Protein AF-A0A2K6JM46-F1 (afdb_monomer_lite)

Organism: Rhinopithecus bieti (NCBI:txid61621)

Structure (mmCIF, N/CA/C/O backbone):
data_AF-A0A2K6JM46-F1
#
_entry.id   AF-A0A2K6JM46-F1
#
loop_
_atom_site.group_PDB
_atom_site.id
_atom_site.type_symbol
_atom_site.label_atom_id
_atom_site.label_alt_id
_atom_site.label_comp_id
_atom_site.label_asym_id
_atom_site.label_entity_id
_atom_site.label_seq_id
_atom_site.pdbx_PDB_ins_code
_atom_site.Cartn_x
_atom_site.Cartn_y
_atom_site.Cartn_z
_atom_site.occupancy
_atom_site.B_iso_or_equiv
_atom_site.auth_seq_id
_atom_site.auth_comp_id
_atom_site.auth_asym_id
_atom_site.auth_atom_id
_atom_site.pdbx_PDB_model_num
ATOM 1 N N . SER A 1 1 ? 7.755 0.123 8.594 1.00 81.38 1 SER A N 1
ATOM 2 C CA . SER A 1 1 ? 6.496 0.398 9.312 1.00 81.38 1 SER A CA 1
ATOM 3 C C . SER A 1 1 ? 6.173 1.877 9.195 1.00 81.38 1 SER A C 1
ATOM 5 O O . SER A 1 1 ? 7.082 2.679 9.007 1.00 81.38 1 SER A O 1
ATOM 7 N N . ALA A 1 2 ? 4.896 2.232 9.265 1.00 90.38 2 ALA A N 1
ATOM 8 C CA . ALA A 1 2 ? 4.424 3.610 9.342 1.00 90.38 2 ALA A CA 1
ATOM 9 C C . ALA A 1 2 ? 3.304 3.669 10.387 1.00 90.38 2 ALA A C 1
ATOM 11 O O . ALA A 1 2 ? 2.660 2.656 10.646 1.00 90.38 2 ALA A O 1
ATOM 12 N N . SER A 1 3 ? 3.097 4.827 11.003 1.00 93.62 3 SER A N 1
ATOM 13 C CA . SER A 1 3 ? 2.035 5.044 11.986 1.00 93.62 3 SER A CA 1
ATOM 14 C C . SER A 1 3 ? 1.519 6.469 11.843 1.00 93.62 3 SER A C 1
ATOM 16 O O . SER A 1 3 ? 2.291 7.382 11.541 1.00 93.62 3 SER A O 1
ATOM 18 N N . ALA A 1 4 ? 0.213 6.644 12.012 1.00 95.44 4 ALA A N 1
ATOM 19 C CA . ALA A 1 4 ? -0.457 7.932 11.975 1.00 95.44 4 ALA A CA 1
ATOM 20 C C . ALA A 1 4 ? -1.765 7.857 12.776 1.00 95.44 4 ALA A C 1
ATOM 22 O O . ALA A 1 4 ? -2.313 6.776 12.990 1.00 95.44 4 ALA A O 1
ATOM 23 N N . SER A 1 5 ? -2.263 9.010 13.218 1.00 97.50 5 SER A N 1
ATOM 24 C CA . SER A 1 5 ? -3.550 9.113 13.910 1.00 97.50 5 SER A CA 1
ATOM 25 C C . SER A 1 5 ? -4.727 8.888 12.955 1.00 97.50 5 SER A C 1
ATOM 27 O O . SER A 1 5 ? -4.622 9.162 11.758 1.00 97.50 5 SER A O 1
ATOM 29 N N . LEU A 1 6 ? -5.877 8.472 13.491 1.00 97.31 6 LEU A N 1
ATOM 30 C CA . LEU A 1 6 ? -7.129 8.414 12.727 1.00 97.31 6 LEU A CA 1
ATOM 31 C C . LEU A 1 6 ? -7.442 9.774 12.082 1.00 97.31 6 LEU A C 1
ATOM 33 O O . LEU A 1 6 ? -7.229 10.825 12.689 1.00 97.31 6 LEU A O 1
ATOM 37 N N . GLY A 1 7 ? -7.918 9.750 10.838 1.00 96.81 7 GLY A N 1
ATOM 38 C CA . GLY A 1 7 ? -8.183 10.937 10.023 1.00 96.81 7 GLY A CA 1
ATOM 39 C C . GLY A 1 7 ? -6.941 11.590 9.403 1.00 96.81 7 GLY A C 1
ATOM 40 O O . GLY A 1 7 ? -7.074 12.404 8.489 1.00 96.81 7 GLY A O 1
ATOM 41 N N . ALA A 1 8 ? -5.728 11.229 9.837 1.00 97.56 8 ALA A N 1
ATOM 42 C CA . ALA A 1 8 ? -4.499 11.708 9.212 1.00 97.56 8 ALA A CA 1
ATOM 43 C C . ALA A 1 8 ? -4.239 11.006 7.868 1.00 97.56 8 ALA A C 1
ATOM 45 O O . ALA A 1 8 ? -4.946 10.080 7.470 1.00 97.56 8 ALA A O 1
ATOM 46 N N . SER A 1 9 ? -3.208 11.465 7.157 1.00 96.88 9 SER A N 1
ATOM 47 C CA . SER A 1 9 ? -2.711 10.791 5.956 1.00 96.88 9 SER A CA 1
ATOM 48 C C . SER A 1 9 ? -1.420 10.042 6.263 1.00 96.88 9 SER A C 1
ATOM 50 O O . SER A 1 9 ? -0.531 10.584 6.921 1.00 96.88 9 SER A O 1
ATOM 52 N N . VAL A 1 10 ? -1.293 8.821 5.752 1.00 96.94 10 VAL A N 1
ATOM 53 C CA . VAL A 1 10 ? -0.069 8.016 5.838 1.00 96.94 10 VAL A CA 1
ATOM 54 C C . VAL A 1 10 ? 0.390 7.619 4.442 1.00 96.94 10 VAL A C 1
ATOM 56 O O . VAL A 1 10 ? -0.422 7.332 3.562 1.00 96.94 10 VAL A O 1
ATOM 59 N N . LYS A 1 11 ? 1.709 7.613 4.236 1.00 96.12 11 LYS A N 1
ATOM 60 C CA . LYS A 1 11 ? 2.335 7.182 2.987 1.00 96.12 11 LYS A CA 1
ATOM 61 C C . LYS A 1 11 ? 3.220 5.973 3.248 1.00 96.12 11 LYS A C 1
ATOM 63 O O . LYS A 1 11 ? 4.168 6.056 4.027 1.00 96.12 11 LYS A O 1
ATOM 68 N N . LEU A 1 12 ? 2.915 4.871 2.580 1.00 96.19 12 LEU A N 1
ATOM 69 C CA . LEU A 1 12 ? 3.729 3.663 2.566 1.00 96.19 12 LEU A CA 1
ATOM 70 C C . LEU A 1 12 ? 4.623 3.672 1.331 1.00 96.19 12 LEU A C 1
ATOM 72 O O . LEU A 1 12 ? 4.203 4.120 0.265 1.00 96.19 12 LEU A O 1
ATOM 76 N N . THR A 1 13 ? 5.839 3.154 1.478 1.00 95.19 13 THR A N 1
ATOM 77 C CA . THR A 1 13 ? 6.822 3.067 0.395 1.00 95.19 13 THR A CA 1
ATOM 78 C C . THR A 1 13 ? 7.203 1.614 0.163 1.00 95.19 13 THR A C 1
ATOM 80 O O . THR A 1 13 ? 7.529 0.890 1.101 1.00 95.19 13 THR A O 1
ATOM 83 N N . CYS A 1 14 ? 7.197 1.212 -1.101 1.00 92.25 14 CYS A N 1
ATOM 84 C CA . CYS A 1 14 ? 7.764 -0.028 -1.598 1.00 92.25 14 CYS A CA 1
ATOM 85 C C . CYS A 1 14 ? 8.883 0.303 -2.587 1.00 92.25 14 CYS A C 1
ATOM 87 O O . CYS A 1 14 ? 8.654 0.994 -3.581 1.00 92.25 14 CYS A O 1
ATOM 89 N N . THR A 1 15 ? 10.091 -0.180 -2.311 1.00 91.88 15 THR A N 1
ATOM 90 C CA . THR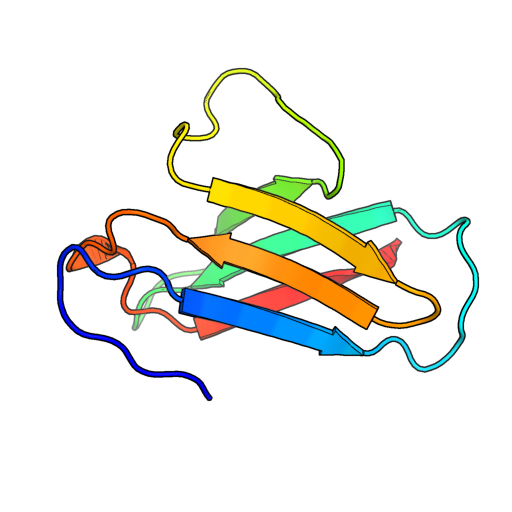 A 1 15 ? 11.270 0.076 -3.145 1.00 91.88 15 THR A CA 1
ATOM 91 C C . THR A 1 15 ? 11.605 -1.176 -3.936 1.00 91.88 15 THR A C 1
ATOM 93 O O . THR A 1 15 ? 11.920 -2.219 -3.364 1.00 91.88 15 THR A O 1
ATOM 96 N N . LEU A 1 16 ? 11.529 -1.078 -5.260 1.00 88.00 16 LEU A N 1
ATOM 97 C CA . LEU A 1 16 ? 11.877 -2.177 -6.153 1.00 88.00 16 LEU A CA 1
ATOM 98 C C . LEU A 1 16 ? 13.396 -2.343 -6.224 1.00 88.00 16 LEU A C 1
ATOM 100 O O . LEU A 1 16 ? 14.140 -1.364 -6.217 1.00 88.00 16 LEU A O 1
ATOM 104 N N . SER A 1 17 ? 13.856 -3.586 -6.367 1.00 84.62 17 SER A N 1
ATOM 105 C CA . SER A 1 17 ? 15.281 -3.892 -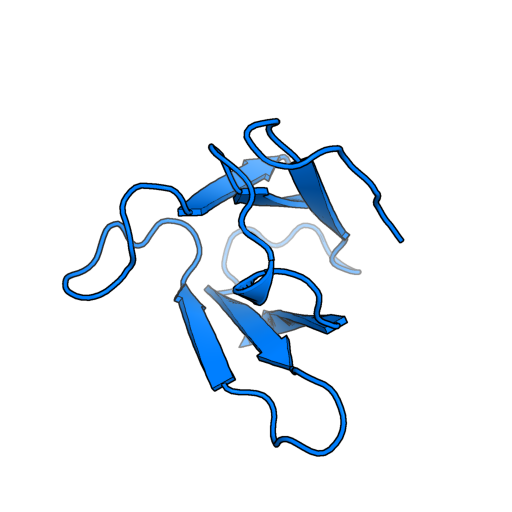6.561 1.00 84.62 17 SER A CA 1
ATOM 106 C C . SER A 1 17 ? 15.843 -3.316 -7.864 1.00 84.62 17 SER A C 1
ATOM 108 O O . SER A 1 17 ? 17.050 -3.125 -7.991 1.00 84.62 17 SER A O 1
ATOM 110 N N . SER A 1 18 ? 14.975 -3.028 -8.835 1.00 75.25 18 SER A N 1
ATOM 111 C CA . SER A 1 18 ? 15.343 -2.445 -10.117 1.00 75.25 18 SER A CA 1
ATOM 112 C C . SER A 1 18 ? 14.318 -1.385 -10.531 1.00 75.25 18 SER A C 1
ATOM 114 O O . SER A 1 18 ? 13.111 -1.561 -10.371 1.00 75.25 18 SER A O 1
ATOM 116 N N . GLY A 1 19 ? 14.797 -0.252 -11.049 1.00 64.31 19 GLY A N 1
ATOM 117 C CA . GLY A 1 19 ? 13.972 0.912 -11.398 1.00 64.31 19 GLY A CA 1
ATOM 118 C C . GLY A 1 19 ? 13.156 0.760 -12.684 1.00 64.31 19 GLY A C 1
ATOM 119 O O . GLY A 1 19 ? 12.806 1.768 -13.292 1.00 64.31 19 GLY A O 1
ATOM 120 N N . HIS A 1 20 ? 12.883 -0.467 -13.138 1.00 65.50 20 HIS A N 1
ATOM 121 C CA . HIS A 1 20 ? 12.147 -0.682 -14.379 1.00 65.50 20 HIS A CA 1
ATOM 122 C C . HIS A 1 20 ? 10.712 -0.172 -14.213 1.00 65.50 20 HIS A C 1
ATOM 124 O O . HIS A 1 20 ? 9.922 -0.681 -13.416 1.00 65.50 20 HIS A O 1
ATOM 130 N N . SER A 1 21 ? 10.379 0.858 -14.986 1.00 65.31 21 SER A N 1
ATOM 131 C CA . SER A 1 21 ? 9.054 1.480 -15.028 1.00 65.31 21 SER A CA 1
ATOM 132 C C . SER A 1 21 ? 7.983 0.589 -15.668 1.00 65.31 21 SER A C 1
ATOM 134 O O . SER A 1 21 ? 6.809 0.938 -15.617 1.00 65.31 21 SER A O 1
ATOM 136 N N . SER A 1 22 ? 8.367 -0.551 -16.254 1.00 75.06 22 SER A N 1
ATOM 137 C CA . SER A 1 22 ? 7.461 -1.457 -16.967 1.00 75.06 22 SER A CA 1
ATOM 138 C C . SER A 1 22 ? 6.691 -2.426 -16.070 1.00 75.06 22 SER A C 1
ATOM 140 O O . SER A 1 22 ? 5.704 -2.993 -16.531 1.00 75.06 22 SER A O 1
ATOM 142 N N . TYR A 1 23 ? 7.120 -2.648 -14.822 1.00 80.56 23 TYR A N 1
ATOM 143 C CA . TYR A 1 23 ? 6.427 -3.585 -13.935 1.00 80.56 23 TYR A CA 1
ATOM 144 C C . TYR A 1 23 ? 5.078 -3.040 -13.499 1.00 80.56 23 TYR A C 1
ATOM 146 O O . TYR A 1 23 ? 4.967 -1.892 -13.053 1.00 80.56 23 TYR A O 1
ATOM 154 N N . THR A 1 24 ? 4.063 -3.899 -13.561 1.00 86.12 24 THR A N 1
ATOM 155 C CA . THR A 1 24 ? 2.798 -3.573 -12.917 1.00 86.12 24 THR A CA 1
ATOM 156 C C . THR A 1 24 ? 2.929 -3.828 -11.425 1.00 86.12 24 THR A C 1
ATOM 158 O O . THR A 1 24 ? 3.485 -4.840 -11.010 1.00 86.12 24 THR A O 1
ATOM 161 N N . ILE A 1 25 ? 2.409 -2.901 -10.621 1.00 90.25 25 ILE A N 1
ATOM 162 C CA . ILE A 1 25 ? 2.436 -2.994 -9.164 1.00 90.25 25 ILE A CA 1
ATOM 163 C C . ILE A 1 25 ? 1.011 -3.097 -8.643 1.00 90.25 25 ILE A C 1
ATOM 165 O O . ILE A 1 25 ? 0.165 -2.284 -9.021 1.00 90.25 25 ILE A O 1
ATOM 169 N N . ALA A 1 26 ? 0.763 -4.045 -7.745 1.00 92.56 26 ALA A N 1
ATOM 170 C CA . ALA A 1 26 ? -0.435 -4.071 -6.916 1.00 92.56 26 ALA A CA 1
ATOM 171 C C . ALA A 1 26 ? -0.077 -3.929 -5.444 1.00 92.56 26 ALA A C 1
ATOM 173 O O . ALA A 1 26 ? 0.969 -4.389 -4.987 1.00 92.56 26 ALA A O 1
ATOM 174 N N . TRP A 1 27 ? -0.990 -3.305 -4.716 1.00 94.25 27 TRP A N 1
ATOM 175 C CA . TRP A 1 27 ? -1.011 -3.257 -3.271 1.00 94.25 27 TRP A CA 1
ATOM 176 C C . TRP A 1 27 ? -2.014 -4.270 -2.745 1.00 94.25 27 TRP A C 1
ATOM 178 O O . TRP A 1 27 ? -3.133 -4.391 -3.252 1.00 94.25 27 TRP A O 1
ATOM 188 N N . HIS A 1 28 ? -1.604 -4.965 -1.697 1.00 94.56 28 HIS A N 1
ATOM 189 C CA . HIS A 1 28 ? -2.418 -5.898 -0.947 1.00 94.56 28 HIS A CA 1
ATOM 190 C C . HIS A 1 28 ? -2.447 -5.468 0.513 1.00 94.56 28 HIS A C 1
ATOM 192 O O . HIS A 1 28 ? -1.441 -5.000 1.044 1.00 94.56 28 HIS A O 1
ATOM 198 N N . GLN A 1 29 ? -3.597 -5.651 1.151 1.00 95.56 29 GLN A N 1
ATOM 199 C CA . GLN A 1 29 ? -3.795 -5.396 2.571 1.00 95.56 29 GLN A CA 1
ATOM 200 C C . GLN A 1 29 ? -4.064 -6.720 3.286 1.00 95.56 29 GLN A C 1
ATOM 202 O O . GLN A 1 29 ? -4.902 -7.508 2.843 1.00 95.56 29 GLN A O 1
ATOM 207 N N . GLN A 1 30 ? -3.396 -6.954 4.407 1.00 96.88 30 GLN A N 1
ATOM 208 C CA . GLN A 1 30 ? -3.581 -8.129 5.243 1.00 96.88 30 GLN A CA 1
ATOM 209 C C . GLN A 1 30 ? -3.878 -7.709 6.682 1.00 96.88 30 GLN A C 1
ATOM 211 O O . GLN A 1 30 ? -3.016 -7.210 7.397 1.00 96.88 30 GLN A O 1
ATOM 216 N N . GLN A 1 31 ? -5.120 -7.920 7.109 1.00 95.38 31 GLN A N 1
ATOM 217 C CA . GLN A 1 31 ? -5.484 -7.795 8.521 1.00 95.38 31 GLN A CA 1
ATOM 218 C C . GLN A 1 31 ? -5.022 -9.041 9.299 1.00 95.38 31 GLN A C 1
ATOM 220 O O . GLN A 1 31 ? -4.880 -10.106 8.685 1.00 95.38 31 GLN A O 1
ATOM 225 N N . PRO A 1 32 ? -4.845 -8.944 10.631 1.00 95.56 32 PRO A N 1
ATOM 226 C CA . PRO A 1 32 ? -4.484 -10.086 11.467 1.00 95.56 32 PRO A CA 1
ATOM 227 C C . PRO A 1 32 ? -5.388 -11.297 11.209 1.00 95.56 32 PRO A C 1
ATOM 229 O O . PRO A 1 32 ? -6.605 -11.148 11.086 1.00 95.56 32 PRO A O 1
ATOM 232 N N . GLU A 1 33 ? -4.785 -12.485 11.108 1.00 94.62 33 GLU A N 1
ATOM 233 C CA . GLU A 1 33 ? -5.473 -13.767 10.867 1.00 94.62 33 GLU A CA 1
ATOM 234 C C . GLU A 1 33 ? -6.267 -13.856 9.544 1.00 94.62 33 GLU A C 1
ATOM 236 O O . GLU A 1 33 ? -7.053 -14.783 9.341 1.00 94.62 33 GLU A O 1
ATOM 241 N N . LYS A 1 34 ? -6.079 -12.914 8.609 1.00 94.75 34 LYS A N 1
ATOM 242 C CA . LYS A 1 34 ? -6.717 -12.942 7.283 1.00 94.75 34 LYS A CA 1
ATOM 243 C C . LYS A 1 34 ? -5.697 -13.174 6.176 1.00 94.75 34 LYS A C 1
ATOM 245 O O . LYS A 1 34 ? -4.511 -12.888 6.317 1.00 94.75 34 LYS A O 1
ATOM 250 N N . ALA A 1 35 ? -6.174 -13.682 5.043 1.00 94.94 35 ALA A N 1
ATOM 251 C CA . ALA A 1 35 ? -5.377 -13.743 3.824 1.00 94.94 35 ALA A CA 1
ATOM 252 C C . ALA A 1 35 ? -5.177 -12.329 3.234 1.00 94.94 35 ALA A C 1
ATOM 254 O O . ALA A 1 35 ? -6.069 -11.485 3.383 1.00 94.94 35 ALA A O 1
ATOM 255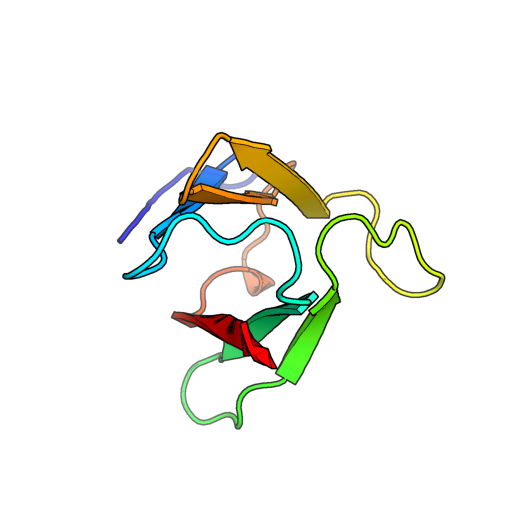 N N . PRO A 1 36 ? -4.058 -12.062 2.534 1.00 95.94 36 PRO A N 1
ATOM 256 C CA . PRO A 1 36 ? -3.873 -10.810 1.808 1.00 95.94 36 PRO A CA 1
ATOM 257 C C . PRO A 1 36 ? -5.008 -10.574 0.802 1.00 95.94 36 PRO A C 1
ATOM 259 O O . PRO A 1 36 ? -5.271 -11.415 -0.059 1.00 95.94 36 PRO A O 1
ATOM 262 N N . ARG A 1 37 ? -5.669 -9.416 0.882 1.00 93.88 37 ARG A N 1
ATOM 263 C CA . ARG A 1 37 ? -6.687 -8.983 -0.086 1.00 93.88 37 ARG A CA 1
ATOM 264 C C . ARG A 1 37 ? -6.093 -7.982 -1.064 1.00 93.88 37 ARG A C 1
ATOM 266 O O . ARG A 1 37 ? -5.319 -7.117 -0.660 1.00 93.88 37 ARG A O 1
ATOM 273 N N . TYR A 1 38 ? -6.479 -8.072 -2.333 1.00 92.62 38 TYR A N 1
ATOM 274 C CA . TYR A 1 38 ? -6.165 -7.031 -3.310 1.00 92.62 38 TYR A CA 1
ATOM 275 C C . TYR A 1 38 ? -6.782 -5.700 -2.866 1.00 92.62 38 TYR A C 1
ATOM 277 O O . TYR A 1 38 ? -7.956 -5.657 -2.497 1.00 92.62 38 TYR A O 1
ATOM 285 N N . LEU A 1 39 ? -5.975 -4.642 -2.883 1.00 92.31 39 LEU A N 1
ATOM 286 C CA . LEU A 1 39 ? -6.402 -3.290 -2.546 1.00 92.31 39 LEU A CA 1
ATOM 287 C C . LEU A 1 39 ? -6.527 -2.443 -3.809 1.00 92.31 39 LEU A C 1
ATOM 289 O O . LEU A 1 39 ? -7.612 -1.977 -4.132 1.00 92.31 39 LEU A O 1
ATOM 293 N N . MET A 1 40 ? -5.418 -2.255 -4.528 1.00 92.25 40 MET A N 1
ATOM 294 C CA . MET A 1 40 ? -5.398 -1.484 -5.768 1.00 92.25 40 MET A CA 1
ATOM 295 C C . MET A 1 40 ? -4.175 -1.802 -6.623 1.00 92.25 40 MET A C 1
ATOM 297 O O . MET A 1 40 ? -3.116 -2.165 -6.111 1.00 92.25 40 MET A O 1
ATOM 301 N N . LYS A 1 41 ? -4.291 -1.572 -7.928 1.00 91.00 41 LYS A N 1
ATOM 302 C CA . LYS A 1 41 ? -3.161 -1.491 -8.850 1.00 91.00 41 LYS A CA 1
ATOM 303 C C . LYS A 1 41 ? -2.648 -0.053 -8.865 1.00 91.00 41 LYS A C 1
ATOM 305 O O . LYS A 1 41 ? -3.423 0.897 -8.872 1.00 91.00 41 LYS A O 1
ATOM 310 N N . LEU A 1 42 ? -1.333 0.113 -8.880 1.00 87.75 42 LEU A N 1
ATOM 311 C CA . LEU A 1 42 ? -0.706 1.422 -8.992 1.00 87.75 42 LEU A CA 1
ATOM 312 C C . LEU A 1 42 ? -1.108 2.098 -10.311 1.00 87.75 42 LEU A C 1
ATOM 314 O O . LEU A 1 42 ? -1.067 1.457 -11.363 1.00 87.75 42 LEU A O 1
ATOM 318 N N . ASN A 1 43 ? -1.448 3.387 -10.251 1.00 79.06 43 ASN A N 1
ATOM 319 C CA . ASN A 1 43 ? -1.973 4.173 -11.376 1.00 79.06 43 ASN A CA 1
ATOM 320 C C . ASN A 1 43 ? -3.324 3.658 -11.914 1.00 79.06 43 ASN A C 1
ATOM 322 O O . ASN A 1 43 ? -3.649 3.890 -13.077 1.00 79.06 43 ASN A O 1
ATOM 326 N N . SER A 1 44 ? -4.083 2.915 -11.101 1.00 76.50 44 SER A N 1
ATOM 327 C CA . SER A 1 44 ? -5.456 2.520 -11.407 1.00 76.50 44 SER A CA 1
ATOM 328 C C . SER A 1 44 ? -6.409 3.254 -10.474 1.00 76.50 44 SER A C 1
ATOM 330 O O . SER A 1 44 ? -6.501 2.909 -9.299 1.00 76.50 44 SER A O 1
ATOM 332 N N . ASP A 1 45 ? -7.166 4.193 -11.028 1.00 64.44 45 ASP A N 1
ATOM 333 C CA . ASP A 1 45 ? -8.247 4.900 -10.332 1.00 64.44 45 ASP A CA 1
ATOM 334 C C . ASP A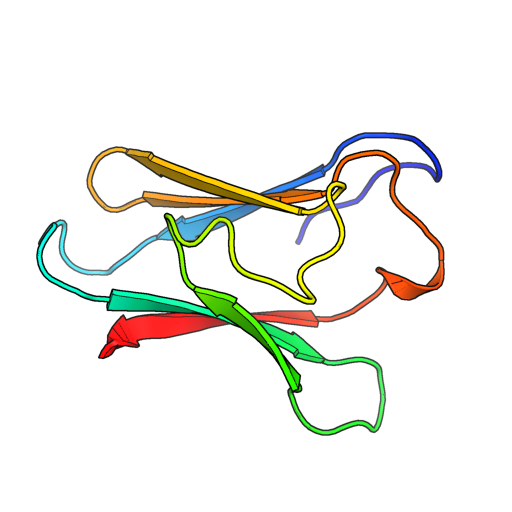 1 45 ? -9.579 4.173 -10.608 1.00 64.44 45 ASP A C 1
ATOM 336 O O . ASP A 1 45 ? -10.498 4.710 -11.219 1.00 64.44 45 ASP A O 1
ATOM 340 N N . GLY A 1 46 ? -9.616 2.872 -10.300 1.00 57.78 46 GLY A N 1
ATOM 341 C CA . GLY A 1 46 ? -10.679 1.959 -10.734 1.00 57.78 46 GLY A CA 1
ATOM 342 C C . GLY A 1 46 ? -11.872 1.863 -9.779 1.00 57.78 46 GLY A C 1
ATOM 343 O O . GLY A 1 46 ? -11.733 2.055 -8.572 1.00 57.78 46 GLY A O 1
ATOM 344 N N . ASP A 1 47 ? -13.025 1.473 -10.332 1.00 61.62 47 ASP A N 1
ATOM 345 C CA . ASP A 1 47 ? -14.255 1.175 -9.589 1.00 61.62 47 ASP A CA 1
ATOM 346 C C . ASP A 1 47 ? -14.002 0.227 -8.404 1.00 61.62 47 ASP A C 1
ATOM 348 O O . ASP A 1 47 ? -13.358 -0.818 -8.530 1.00 61.62 47 ASP A O 1
ATOM 352 N N . GLY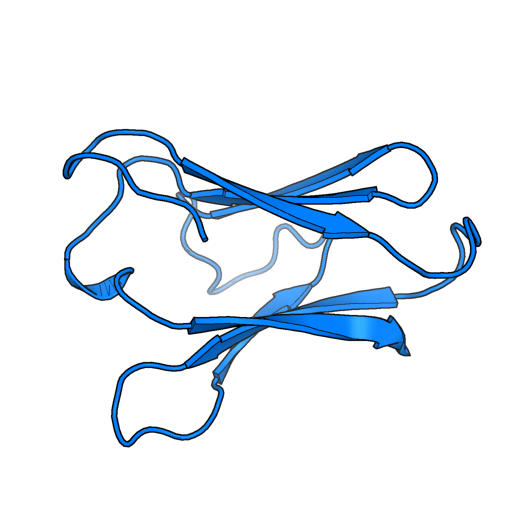 A 1 48 ? -14.545 0.585 -7.239 1.00 72.88 48 GLY A N 1
ATOM 353 C CA . GLY A 1 48 ? -14.450 -0.211 -6.013 1.00 72.88 48 GLY A CA 1
ATOM 354 C C . GLY A 1 48 ? -13.210 0.056 -5.153 1.00 72.88 48 GLY A C 1
ATOM 355 O O . GLY A 1 48 ? -13.135 -0.483 -4.047 1.00 72.88 48 GLY A O 1
ATOM 356 N N . ILE A 1 49 ? -12.274 0.903 -5.598 1.00 81.56 49 ILE A N 1
ATOM 357 C CA . ILE A 1 49 ? -11.204 1.431 -4.741 1.00 81.56 49 ILE A CA 1
ATOM 358 C C . ILE A 1 49 ? -11.755 2.659 -4.005 1.00 81.56 49 ILE A C 1
ATOM 360 O O . ILE A 1 49 ? -12.199 3.599 -4.658 1.00 81.56 49 ILE A O 1
ATOM 364 N N . PRO A 1 50 ? -11.751 2.692 -2.660 1.00 86.69 50 PRO A N 1
ATOM 365 C CA . PRO A 1 50 ? -12.188 3.882 -1.941 1.00 86.69 50 PRO A CA 1
ATOM 366 C C . PRO A 1 50 ? -11.297 5.090 -2.266 1.00 86.69 50 PRO A C 1
ATOM 368 O O . PRO A 1 50 ? -10.077 4.967 -2.171 1.00 86.69 50 PRO A O 1
ATOM 371 N N . ASP A 1 51 ? -11.898 6.261 -2.512 1.00 88.94 51 ASP A N 1
ATOM 372 C CA . ASP A 1 51 ? -11.220 7.532 -2.869 1.00 88.94 51 ASP A CA 1
ATOM 373 C C . ASP A 1 51 ? -10.080 7.937 -1.925 1.00 88.94 51 ASP A C 1
ATOM 375 O O . ASP A 1 51 ? -9.218 8.753 -2.251 1.00 88.94 51 ASP A O 1
ATOM 379 N N . ARG A 1 52 ? -10.077 7.369 -0.717 1.00 93.19 52 ARG A N 1
ATOM 380 C CA . ARG A 1 52 ? -9.052 7.622 0.284 1.00 93.19 52 ARG A CA 1
ATOM 381 C C . ARG A 1 52 ? -7.691 7.003 -0.057 1.00 93.19 52 ARG A C 1
ATOM 383 O O . ARG A 1 52 ? -6.684 7.461 0.485 1.00 93.19 52 ARG A O 1
ATOM 390 N N . PHE A 1 53 ? -7.648 5.993 -0.927 1.00 92.69 53 PHE A N 1
ATOM 391 C CA . PHE A 1 53 ? -6.421 5.340 -1.381 1.00 92.69 53 PHE A CA 1
ATOM 392 C C . PHE A 1 53 ? -5.940 5.946 -2.697 1.00 92.69 53 PHE A C 1
ATOM 394 O O . PHE A 1 53 ? -6.704 6.085 -3.645 1.00 92.69 53 PHE A O 1
ATOM 401 N N . SER A 1 54 ? -4.648 6.251 -2.784 1.00 91.94 54 SER A N 1
ATOM 402 C CA . SER A 1 54 ? -4.023 6.675 -4.039 1.00 91.94 54 SER A CA 1
ATOM 403 C C . SER A 1 54 ? -2.620 6.101 -4.201 1.00 91.94 54 SER A C 1
ATOM 405 O O . SER A 1 54 ? -1.881 5.901 -3.234 1.00 91.94 54 SER A O 1
ATOM 407 N N . GLY A 1 55 ? -2.249 5.833 -5.451 1.00 91.38 55 GLY A N 1
ATOM 408 C CA . GLY A 1 55 ? -0.937 5.321 -5.826 1.00 91.38 55 GLY A CA 1
ATOM 409 C C . GLY A 1 55 ? -0.094 6.385 -6.522 1.00 91.38 55 GLY A C 1
ATOM 410 O O . GLY A 1 55 ? -0.607 7.165 -7.315 1.00 91.38 55 GLY A O 1
ATOM 411 N N . SER A 1 56 ? 1.211 6.405 -6.261 1.00 90.69 56 SER A N 1
ATOM 412 C CA . SER A 1 56 ? 2.166 7.205 -7.045 1.00 90.69 56 SER A CA 1
ATOM 413 C C . SER A 1 56 ? 3.534 6.528 -7.123 1.00 90.69 56 SER A C 1
ATOM 415 O O . SER A 1 56 ? 3.807 5.565 -6.407 1.00 90.69 56 SER A O 1
ATOM 417 N N . SER A 1 57 ? 4.419 7.000 -8.000 1.00 89.88 57 SER A N 1
ATOM 418 C CA . SER A 1 57 ? 5.752 6.409 -8.178 1.00 89.88 57 SER A CA 1
ATOM 419 C C . SER A 1 57 ? 6.824 7.438 -8.494 1.00 89.88 57 SER A C 1
ATOM 421 O O . SER A 1 57 ? 6.556 8.410 -9.195 1.00 89.88 57 SER A O 1
ATOM 423 N N . SER A 1 58 ? 8.051 7.164 -8.048 1.00 88.88 58 SER A N 1
ATOM 424 C CA . SER A 1 58 ? 9.252 7.926 -8.400 1.00 88.88 58 SER A CA 1
ATOM 425 C C . SER A 1 58 ? 10.447 6.980 -8.524 1.00 88.88 58 SER A C 1
ATOM 427 O O . SER A 1 58 ? 10.816 6.309 -7.562 1.00 88.88 58 SER A O 1
ATOM 429 N N . GLY A 1 59 ? 11.040 6.870 -9.716 1.00 88.50 59 GLY A N 1
ATOM 430 C CA . GLY A 1 59 ? 12.149 5.942 -9.967 1.00 88.50 59 GLY A CA 1
ATOM 431 C C . GLY A 1 59 ? 11.791 4.488 -9.622 1.00 88.50 59 GLY A C 1
ATOM 432 O O . GLY A 1 59 ? 10.864 3.914 -10.199 1.00 88.50 59 GLY A O 1
ATOM 433 N N . ALA A 1 60 ? 12.516 3.893 -8.671 1.00 89.38 60 ALA A N 1
ATOM 434 C CA . ALA A 1 60 ? 12.256 2.544 -8.154 1.00 89.38 60 ALA A CA 1
ATOM 435 C C . ALA A 1 60 ? 11.224 2.506 -7.010 1.00 89.38 60 ALA A C 1
ATOM 437 O O . ALA A 1 60 ? 10.807 1.427 -6.594 1.00 89.38 60 ALA A O 1
ATOM 438 N N . GLU A 1 61 ? 10.803 3.661 -6.497 1.00 91.75 61 GLU A N 1
ATOM 439 C CA . GLU A 1 61 ? 9.865 3.751 -5.384 1.00 91.75 61 GLU A CA 1
ATOM 440 C C . GLU A 1 61 ? 8.417 3.747 -5.876 1.00 91.75 61 GLU A C 1
ATOM 442 O O . GLU A 1 61 ? 8.063 4.309 -6.923 1.00 91.75 61 GLU A O 1
ATOM 447 N N . ARG A 1 62 ? 7.573 3.073 -5.104 1.00 91.88 62 ARG A N 1
ATOM 448 C CA . ARG A 1 62 ? 6.134 2.931 -5.291 1.00 91.88 62 ARG A CA 1
ATOM 449 C C . ARG A 1 62 ? 5.475 3.336 -3.990 1.00 91.88 62 ARG A C 1
ATOM 451 O O . ARG A 1 62 ? 5.827 2.809 -2.938 1.00 91.88 62 ARG A O 1
ATOM 458 N N . TYR A 1 63 ? 4.539 4.267 -4.058 1.00 93.75 63 TYR A N 1
ATOM 459 C CA . TYR A 1 63 ? 3.880 4.808 -2.884 1.00 93.75 63 TYR A CA 1
ATOM 460 C C . TYR A 1 63 ? 2.405 4.433 -2.877 1.00 93.75 63 TYR A C 1
ATOM 462 O O . TYR A 1 63 ? 1.735 4.517 -3.908 1.00 93.75 63 TYR A O 1
ATOM 470 N N . LEU A 1 64 ? 1.916 4.071 -1.695 1.00 94.88 64 LEU A N 1
ATOM 471 C CA . LEU A 1 64 ? 0.496 4.027 -1.368 1.00 94.88 64 LEU A CA 1
ATOM 472 C C . LEU A 1 64 ? 0.226 5.132 -0.357 1.00 94.88 64 LEU A C 1
ATOM 474 O O . LEU A 1 64 ? 0.816 5.139 0.723 1.00 94.88 64 LEU A O 1
ATOM 478 N N . THR A 1 65 ? -0.659 6.054 -0.701 1.00 95.31 65 THR A N 1
ATOM 479 C CA . THR A 1 65 ? -1.147 7.076 0.220 1.00 95.31 65 THR A CA 1
ATOM 480 C C . THR A 1 65 ? -2.543 6.689 0.669 1.00 95.31 65 THR A C 1
ATOM 482 O O . THR A 1 65 ? -3.420 6.457 -0.162 1.00 95.31 65 THR A O 1
ATOM 485 N N . ILE A 1 66 ? -2.742 6.644 1.981 1.00 95.75 66 ILE A N 1
ATOM 486 C CA . ILE A 1 66 ? -4.048 6.477 2.610 1.00 95.75 66 ILE A CA 1
ATOM 487 C C . ILE A 1 66 ? -4.365 7.812 3.268 1.00 95.75 66 ILE A C 1
ATOM 489 O O . ILE A 1 66 ? -3.705 8.211 4.227 1.00 95.75 66 ILE A O 1
ATOM 493 N N . SER A 1 67 ? -5.323 8.531 2.704 1.00 96.06 67 SER A N 1
ATOM 494 C CA . SER A 1 67 ? -5.891 9.733 3.308 1.00 96.06 67 SER A CA 1
ATOM 495 C C . SER A 1 67 ? -7.022 9.351 4.261 1.00 96.06 67 SER A C 1
ATOM 497 O O . SER A 1 67 ? -7.583 8.266 4.144 1.00 96.06 67 SER A O 1
ATOM 499 N N . ASN A 1 68 ? -7.348 10.219 5.221 1.00 96.75 68 ASN A N 1
ATOM 500 C CA . ASN A 1 68 ? -8.421 9.977 6.191 1.00 96.75 68 ASN A CA 1
ATOM 501 C C . ASN A 1 68 ? -8.360 8.569 6.827 1.00 96.75 68 ASN A C 1
ATOM 503 O O . ASN A 1 68 ? -9.319 7.800 6.738 1.00 96.75 68 ASN A O 1
ATOM 507 N N . LEU A 1 69 ? -7.204 8.227 7.407 1.00 96.69 69 LEU A N 1
ATOM 508 C CA . LEU A 1 69 ? -6.903 6.893 7.928 1.00 96.69 69 LEU A CA 1
ATOM 509 C C . LEU A 1 69 ? -7.989 6.395 8.895 1.00 96.69 69 LEU A C 1
ATOM 511 O O . LEU A 1 69 ? -8.365 7.109 9.830 1.00 96.69 69 LEU A O 1
ATOM 515 N N . GLN A 1 70 ? -8.461 5.167 8.687 1.00 96.25 70 GLN A N 1
ATOM 516 C CA . GLN A 1 70 ? -9.511 4.531 9.486 1.00 96.25 70 GLN A CA 1
ATOM 517 C C . GLN A 1 70 ? -8.952 3.378 10.330 1.00 96.25 70 GLN A C 1
ATOM 519 O O . GLN A 1 70 ? -7.866 2.867 10.065 1.00 96.25 70 GLN A O 1
ATOM 524 N N . SER A 1 71 ? -9.703 2.936 11.341 1.00 94.88 71 SER A N 1
ATOM 525 C CA . SER A 1 71 ? -9.321 1.792 12.186 1.00 94.88 71 SER A CA 1
ATOM 526 C C . SER A 1 71 ? -9.120 0.501 11.387 1.00 94.88 71 SER A C 1
ATOM 528 O O . SER A 1 71 ? -8.258 -0.311 11.694 1.00 94.88 71 SER A O 1
ATOM 530 N N . GLU A 1 72 ? -9.896 0.322 10.324 1.00 93.69 72 GLU A N 1
ATOM 531 C CA . GLU A 1 72 ? -9.874 -0.836 9.435 1.00 93.69 72 GLU A CA 1
ATOM 532 C C . GLU A 1 72 ? -8.620 -0.886 8.555 1.00 93.69 72 GLU A C 1
ATOM 534 O O . GLU A 1 72 ? -8.340 -1.923 7.940 1.00 93.69 72 GLU A O 1
ATOM 539 N N . ASP A 1 73 ? -7.891 0.229 8.474 1.00 95.00 73 ASP A N 1
ATOM 540 C CA . ASP A 1 73 ? -6.665 0.362 7.699 1.00 95.00 73 ASP A CA 1
ATOM 541 C C . ASP A 1 73 ? -5.429 -0.116 8.496 1.00 95.00 73 ASP A C 1
ATOM 543 O O . ASP A 1 73 ? -4.352 -0.234 7.910 1.00 95.00 73 ASP A O 1
ATOM 547 N N . GLU A 1 74 ? -5.568 -0.456 9.786 1.00 96.19 74 GLU A N 1
ATOM 548 C CA . GLU A 1 74 ? -4.527 -1.130 10.576 1.00 96.19 74 GLU A CA 1
ATOM 549 C C . GLU A 1 74 ? -4.318 -2.566 10.067 1.00 96.19 74 GLU A C 1
ATOM 551 O O . 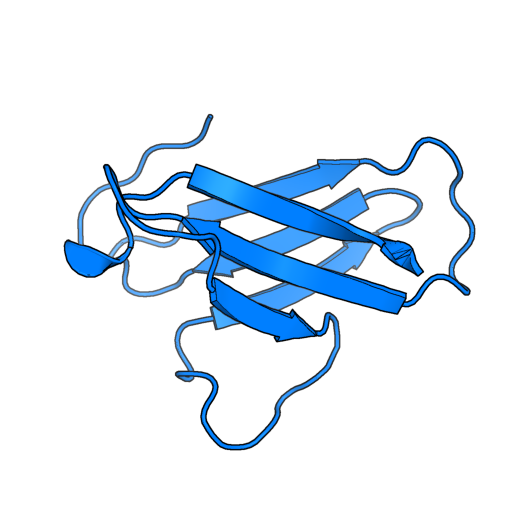GLU A 1 74 ? -5.146 -3.461 10.255 1.00 96.19 74 GLU A O 1
ATOM 556 N N . ALA A 1 75 ? -3.220 -2.766 9.338 1.00 96.50 75 ALA A N 1
ATOM 557 C CA . ALA A 1 75 ? -2.918 -3.994 8.617 1.00 96.50 75 ALA A CA 1
ATOM 558 C C . ALA A 1 75 ? -1.450 -4.021 8.174 1.00 96.50 75 ALA A C 1
ATOM 560 O O . ALA A 1 75 ? -0.786 -2.982 8.101 1.00 96.50 75 ALA A O 1
ATOM 561 N N . ASP A 1 76 ? -0.981 -5.200 7.779 1.00 97.38 76 ASP A N 1
ATOM 562 C CA . ASP A 1 76 ? 0.215 -5.325 6.959 1.00 97.38 76 ASP A CA 1
ATOM 563 C C . ASP A 1 76 ? -0.118 -5.007 5.498 1.00 97.38 76 ASP A C 1
ATOM 565 O O . ASP A 1 76 ? -1.165 -5.394 4.970 1.00 97.38 76 ASP A O 1
ATOM 569 N N . TYR A 1 77 ? 0.785 -4.294 4.828 1.00 96.31 77 TYR A N 1
ATOM 570 C CA . TYR A 1 77 ? 0.632 -3.919 3.425 1.00 96.31 77 TYR A CA 1
ATOM 571 C C . TYR A 1 77 ? 1.785 -4.479 2.606 1.00 96.31 77 TYR A C 1
ATOM 573 O O . TYR A 1 77 ? 2.955 -4.266 2.929 1.00 96.31 77 TYR A O 1
ATOM 581 N N . TYR A 1 78 ? 1.442 -5.140 1.505 1.00 95.00 78 TYR A N 1
ATOM 582 C CA . TYR A 1 78 ? 2.401 -5.769 0.607 1.00 95.00 78 TYR A CA 1
ATOM 583 C C . TYR A 1 78 ? 2.281 -5.177 -0.787 1.00 95.00 78 TYR A C 1
ATOM 585 O O . TYR A 1 78 ? 1.180 -5.006 -1.311 1.00 95.00 78 TYR A O 1
ATOM 593 N N . CYS A 1 79 ? 3.424 -4.900 -1.402 1.00 92.75 79 CYS A N 1
ATOM 594 C CA . CYS A 1 79 ? 3.502 -4.606 -2.821 1.00 92.75 79 CYS A CA 1
ATOM 595 C C . CYS A 1 79 ? 3.900 -5.874 -3.583 1.00 92.75 79 CYS A C 1
ATOM 597 O O . CYS A 1 79 ? 4.820 -6.588 -3.187 1.00 92.75 79 CYS A O 1
ATOM 599 N N . GLN A 1 80 ? 3.218 -6.134 -4.691 1.00 91.69 80 GLN A N 1
ATOM 600 C CA . GLN A 1 80 ? 3.520 -7.227 -5.606 1.00 91.69 80 GLN A CA 1
ATOM 601 C C . GLN A 1 80 ? 3.837 -6.656 -6.986 1.00 91.69 80 GLN A C 1
ATOM 603 O O . GLN A 1 80 ? 3.137 -5.762 -7.463 1.00 91.69 80 GLN A O 1
ATOM 608 N N . THR A 1 81 ? 4.864 -7.203 -7.634 1.00 88.56 81 THR A N 1
ATOM 609 C CA . THR A 1 81 ? 5.205 -6.924 -9.034 1.00 88.56 81 THR A CA 1
ATOM 610 C C . THR A 1 81 ? 4.888 -8.128 -9.915 1.00 88.56 81 THR A C 1
ATOM 612 O O . THR A 1 81 ? 5.098 -9.260 -9.473 1.00 88.56 81 THR A O 1
ATOM 615 N N . TRP A 1 82 ? 4.460 -7.902 -11.157 1.00 82.38 82 TRP A N 1
ATOM 616 C CA . TRP A 1 82 ? 4.429 -8.916 -12.218 1.00 82.38 82 TRP A CA 1
ATOM 617 C C . TRP A 1 82 ? 4.757 -8.312 -13.583 1.00 82.38 82 TRP A C 1
ATOM 619 O O . TRP A 1 82 ? 4.657 -7.065 -13.732 1.00 82.38 82 TRP A O 1
#

InterPro domains:
  IPR007110 Immunoglobulin-like domain [PS50835] (1-82)
  IPR013106 Immunoglobulin V-set domain [PF07686] (3-80)
  IPR013106 Immunoglobulin V-set domain [SM00406] (9-81)
  IPR013783 Immunoglobulin-like fold [G3DSA:2.60.40.10] (1-82)
  IPR036179 Immunoglobulin-like domain superfamily [SSF48726] (2-82)
  IPR050150 Immunoglobulin Variable Light Chain [PTHR23267] (1-80)

Foldseek 3Di:
DWDDDAQAKDKDKDFAPAQDPPWKKWKWWADPPGDTDTADIAPDPDPPRPPQWHWDDDRRMIMIMGGRDDPVRPTDMDMDID

Secondary structure (DSSP, 8-state):
-----TTS-EEEEEE-SS--TT--EEEEEE-TTSPPEEEEETT---TTS-TTEEEEEETTEEEEEESS--GGG-SEEEEEE-

Radius of gyration: 12.47 Å; chains: 1; bounding box: 30×26×31 Å

Sequence (82 aa):
SASASLGASVKLTCTLSSGHSSYTIAWHQQQPEKAPRYLMKLNSDGDGIPDRFSGSSSGAERYLTISNLQSEDEADYYCQTW

pLDDT: mean 89.52, std 9.3, range [57.78, 97.56]